Protein AF-A0A6L4ATN4-F1 (afdb_monomer_lite)

Structure (mmCIF, N/CA/C/O backbone):
data_AF-A0A6L4ATN4-F1
#
_entry.id   AF-A0A6L4ATN4-F1
#
loop_
_atom_site.group_PDB
_atom_site.id
_atom_site.type_symbol
_atom_site.label_atom_id
_atom_site.label_alt_id
_atom_site.label_comp_id
_atom_site.label_asym_id
_atom_site.label_entity_id
_atom_site.label_seq_id
_atom_site.pdbx_PDB_ins_code
_atom_site.Cartn_x
_atom_site.Cartn_y
_atom_site.Cartn_z
_atom_site.occupancy
_atom_site.B_iso_or_equiv
_atom_site.auth_seq_id
_atom_site.auth_comp_id
_atom_site.auth_asym_id
_atom_site.auth_atom_id
_atom_site.pdbx_PDB_model_num
ATOM 1 N N . ALA A 1 1 ? -4.975 19.998 -1.302 1.00 60.22 1 ALA A N 1
ATOM 2 C CA . ALA A 1 1 ? -4.652 19.075 -0.188 1.00 60.22 1 ALA A CA 1
ATOM 3 C C . ALA A 1 1 ? -3.287 18.446 -0.457 1.00 60.22 1 ALA A C 1
ATOM 5 O O . ALA A 1 1 ? -3.012 18.184 -1.619 1.00 60.22 1 ALA A O 1
ATOM 6 N N . LEU A 1 2 ? -2.442 18.214 0.560 1.00 72.38 2 LEU A N 1
ATOM 7 C CA . LEU A 1 2 ? -1.054 17.729 0.383 1.00 72.38 2 LEU A CA 1
ATOM 8 C C . LEU A 1 2 ? -0.945 16.404 -0.398 1.00 72.38 2 LEU A C 1
ATOM 10 O O . LEU A 1 2 ? 0.010 16.205 -1.136 1.00 72.38 2 LEU A O 1
ATOM 14 N N . LEU A 1 3 ? -1.966 15.546 -0.319 1.00 75.38 3 LEU A N 1
ATOM 15 C CA . LEU A 1 3 ? -2.071 14.304 -1.100 1.00 75.38 3 LEU A CA 1
ATOM 16 C C . LEU A 1 3 ? -2.178 14.516 -2.626 1.00 75.38 3 LEU A C 1
ATOM 18 O O . LEU A 1 3 ? -2.031 13.563 -3.376 1.00 75.38 3 LEU A O 1
ATOM 22 N N . ALA A 1 4 ? -2.403 15.749 -3.087 1.00 77.88 4 ALA A N 1
ATOM 23 C CA . ALA A 1 4 ? -2.435 16.141 -4.499 1.00 77.88 4 ALA A CA 1
ATOM 24 C C . ALA A 1 4 ? -1.305 17.132 -4.852 1.00 77.88 4 ALA A C 1
ATOM 26 O O . ALA A 1 4 ? -1.456 17.944 -5.759 1.00 77.88 4 ALA A O 1
ATOM 27 N N . GLY A 1 5 ? -0.208 17.122 -4.085 1.00 79.31 5 GLY A N 1
ATOM 28 C CA . GLY A 1 5 ? 0.957 17.974 -4.335 1.00 79.31 5 GLY A CA 1
ATOM 29 C C . GLY A 1 5 ? 1.651 17.675 -5.669 1.00 79.31 5 GLY A C 1
ATOM 30 O O . GLY A 1 5 ? 1.621 16.547 -6.170 1.00 79.31 5 GLY A O 1
ATOM 31 N N . GLU A 1 6 ? 2.309 18.688 -6.228 1.00 86.38 6 GLU A N 1
ATOM 32 C CA . GLU A 1 6 ? 2.985 18.603 -7.529 1.00 86.38 6 GLU A CA 1
ATOM 33 C C . GLU A 1 6 ? 4.240 17.720 -7.455 1.00 86.38 6 GLU A C 1
ATOM 35 O O . GLU A 1 6 ? 4.522 16.948 -8.372 1.00 86.38 6 GLU A O 1
ATOM 40 N N . SER A 1 7 ? 4.958 17.754 -6.327 1.00 94.00 7 SER A N 1
ATOM 41 C CA . SER A 1 7 ? 6.129 16.905 -6.095 1.00 94.00 7 SER A CA 1
ATOM 42 C C . SER A 1 7 ? 5.789 15.631 -5.318 1.00 94.00 7 SER A C 1
ATOM 44 O O . SER A 1 7 ? 4.888 15.608 -4.474 1.00 94.00 7 SER A O 1
ATOM 46 N N . SER A 1 8 ? 6.572 14.568 -5.529 1.00 93.69 8 SER A N 1
ATOM 47 C CA . SER A 1 8 ? 6.458 13.347 -4.720 1.00 93.69 8 SER A CA 1
ATOM 48 C C . SER A 1 8 ? 6.728 13.610 -3.237 1.00 93.69 8 SER A C 1
ATOM 50 O O . SER A 1 8 ? 6.047 13.048 -2.386 1.00 93.69 8 SER A O 1
ATOM 52 N N . SER A 1 9 ? 7.631 14.540 -2.905 1.00 94.12 9 SER A N 1
ATOM 53 C CA . SER A 1 9 ? 7.899 14.946 -1.518 1.00 94.12 9 SER A CA 1
ATOM 54 C C . SER A 1 9 ? 6.680 15.555 -0.815 1.00 94.12 9 SER A C 1
ATOM 56 O O . SER A 1 9 ? 6.407 15.221 0.338 1.00 94.12 9 SER A O 1
ATOM 58 N N . GLN A 1 10 ? 5.902 16.399 -1.501 1.00 94.00 10 GLN A N 1
ATOM 59 C CA . GLN A 1 10 ? 4.665 16.960 -0.950 1.00 94.00 10 GLN A CA 1
ATOM 60 C C . GLN A 1 10 ? 3.603 15.879 -0.744 1.00 94.00 10 GLN A C 1
ATOM 62 O O . GLN A 1 10 ? 2.940 15.857 0.296 1.00 94.00 10 GLN A O 1
ATOM 67 N N . ARG A 1 11 ? 3.467 14.955 -1.702 1.00 96.56 11 ARG A N 1
ATOM 68 C CA . ARG A 1 11 ? 2.514 13.846 -1.588 1.00 96.56 11 ARG A CA 1
ATOM 69 C C . ARG A 1 11 ? 2.892 12.881 -0.469 1.00 96.56 11 ARG A C 1
ATOM 71 O O . ARG A 1 11 ? 2.016 12.513 0.308 1.00 96.56 11 ARG A O 1
ATOM 78 N N . LEU A 1 12 ? 4.180 12.572 -0.292 1.00 96.00 12 LEU A N 1
ATOM 79 C CA . LEU A 1 12 ? 4.690 11.810 0.858 1.00 96.00 12 LEU A CA 1
ATOM 80 C C . LEU A 1 12 ? 4.344 12.485 2.191 1.00 96.00 12 LEU A C 1
ATOM 82 O O . LEU A 1 12 ? 3.869 11.818 3.109 1.00 96.00 12 LEU A O 1
ATOM 86 N N . ALA A 1 13 ? 4.516 13.806 2.294 1.00 93.69 13 ALA A N 1
ATOM 87 C CA . ALA A 1 13 ? 4.110 14.549 3.487 1.00 93.69 13 ALA A CA 1
ATOM 88 C C . ALA A 1 13 ? 2.590 14.456 3.733 1.00 93.69 13 ALA A C 1
ATOM 90 O O . ALA A 1 13 ? 2.148 14.273 4.869 1.00 93.69 13 ALA A O 1
ATOM 91 N N . GLY A 1 14 ? 1.784 14.518 2.669 1.00 93.75 14 GLY A N 1
ATOM 92 C CA . GLY A 1 14 ? 0.337 14.305 2.739 1.00 93.75 14 GLY A CA 1
ATOM 93 C C . GLY A 1 14 ? -0.049 12.904 3.218 1.00 93.75 14 GLY A C 1
ATOM 94 O O . GLY A 1 14 ? -0.941 12.770 4.054 1.00 93.75 14 GLY A O 1
ATOM 95 N N . VAL A 1 15 ? 0.644 11.871 2.736 1.00 95.56 15 VAL A N 1
ATOM 96 C CA . VAL A 1 15 ? 0.459 10.481 3.176 1.00 95.56 15 VAL A CA 1
ATOM 97 C C . 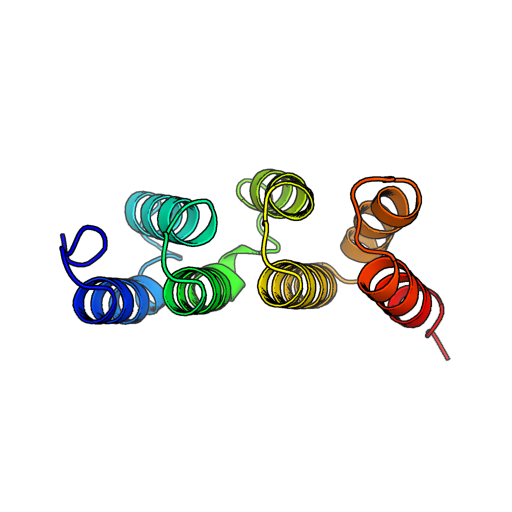VAL A 1 15 ? 0.799 10.325 4.657 1.00 95.56 15 VAL A C 1
ATOM 99 O O . VAL A 1 15 ? 0.011 9.749 5.410 1.00 95.56 15 VAL A O 1
ATOM 102 N N . ALA A 1 16 ? 1.930 10.885 5.094 1.00 92.62 16 ALA A N 1
ATOM 103 C CA . ALA A 1 16 ? 2.355 10.838 6.490 1.00 92.62 16 ALA A CA 1
ATOM 104 C C . ALA A 1 16 ? 1.316 11.473 7.428 1.00 92.62 16 ALA A C 1
ATOM 106 O O . ALA A 1 16 ? 1.002 10.904 8.471 1.00 92.62 16 ALA A O 1
ATOM 107 N N . TYR A 1 17 ? 0.725 12.605 7.030 1.00 90.31 17 TYR A N 1
ATOM 108 C CA . TYR A 1 17 ? -0.373 13.228 7.771 1.00 90.31 17 TYR A CA 1
ATOM 109 C C . TYR A 1 17 ? -1.639 12.355 7.778 1.00 90.31 17 TYR A C 1
ATOM 111 O O . TYR A 1 17 ? -2.256 12.149 8.823 1.00 90.31 17 TYR A O 1
ATOM 119 N N . GLY A 1 18 ? -2.012 11.800 6.619 1.00 89.50 18 GLY A N 1
ATOM 120 C CA . GLY A 1 18 ? -3.215 10.979 6.465 1.00 89.50 18 GLY A CA 1
ATOM 121 C C . GLY A 1 18 ? -3.217 9.714 7.327 1.00 89.50 18 GLY A C 1
ATOM 122 O O . GLY A 1 18 ? -4.281 9.279 7.766 1.00 89.50 18 GLY A O 1
ATOM 123 N N . ARG A 1 19 ? -2.040 9.163 7.641 1.00 89.00 19 ARG A N 1
ATOM 124 C CA . ARG A 1 19 ? -1.874 7.955 8.463 1.00 89.00 19 ARG A CA 1
ATOM 125 C C . ARG A 1 19 ? -2.560 8.027 9.831 1.00 89.00 19 ARG A C 1
ATOM 127 O O . ARG A 1 19 ? -3.101 7.027 10.288 1.00 89.00 19 ARG A O 1
ATOM 134 N N . GLY A 1 20 ? -2.548 9.192 10.482 1.00 87.31 20 GLY A N 1
ATOM 135 C CA . GLY A 1 20 ? -3.166 9.376 11.802 1.00 87.31 20 GLY A CA 1
ATOM 136 C C . GLY A 1 20 ? -4.685 9.575 11.770 1.00 87.31 20 GLY A C 1
ATOM 137 O O . GLY A 1 20 ? -5.330 9.500 12.811 1.00 87.31 20 GLY A O 1
ATOM 138 N N . VAL A 1 21 ? -5.257 9.836 10.590 1.00 88.06 21 VAL A N 1
ATOM 139 C CA . VAL A 1 21 ? -6.649 10.296 10.424 1.00 88.06 21 VAL A CA 1
ATOM 140 C C . VAL A 1 21 ? -7.489 9.314 9.597 1.00 88.06 21 VAL A C 1
ATOM 142 O O . VAL A 1 21 ? -8.713 9.301 9.690 1.00 88.06 21 VAL A O 1
ATOM 145 N N . SER A 1 22 ? -6.851 8.441 8.814 1.00 85.56 22 SER A N 1
ATOM 146 C CA . SER A 1 22 ? -7.511 7.521 7.877 1.00 85.56 22 SER A CA 1
ATOM 147 C C . SER A 1 22 ? -8.547 6.593 8.518 1.00 85.56 22 SER A C 1
ATOM 149 O O . SER A 1 22 ? -9.506 6.202 7.864 1.00 85.56 22 SER A O 1
ATOM 151 N N . GLN A 1 23 ? -8.395 6.263 9.802 1.00 88.19 23 GLN A N 1
ATOM 152 C CA . GLN A 1 23 ? -9.341 5.409 10.523 1.00 88.19 23 GLN A CA 1
ATOM 153 C C . GLN A 1 23 ? -10.668 6.088 10.866 1.00 88.19 23 GLN A C 1
ATOM 155 O O . GLN A 1 23 ? -11.644 5.369 11.087 1.00 88.19 23 GLN A O 1
ATOM 160 N N . SER A 1 24 ? -10.695 7.422 10.938 1.00 88.38 24 SER A N 1
ATOM 161 C CA . SER A 1 24 ? -11.851 8.219 11.364 1.00 88.38 24 SER A CA 1
ATOM 162 C C . SER A 1 24 ? -12.425 9.118 10.265 1.00 88.38 24 SER A C 1
ATOM 164 O O . SER A 1 24 ? -13.571 9.544 10.391 1.00 88.38 24 SER A O 1
ATOM 166 N N . ASP A 1 25 ? -11.685 9.380 9.180 1.00 90.50 25 ASP A N 1
ATOM 167 C CA . ASP A 1 25 ? -12.179 10.128 8.016 1.00 90.50 25 ASP A CA 1
ATOM 168 C C . ASP A 1 25 ? -12.113 9.276 6.728 1.00 90.50 25 ASP A C 1
ATOM 170 O O . ASP A 1 25 ? -11.034 9.109 6.143 1.00 90.50 25 ASP A O 1
ATOM 174 N N . PRO A 1 26 ? -13.264 8.787 6.225 1.00 89.06 26 PRO A N 1
ATOM 175 C CA . PRO A 1 26 ? -13.338 8.014 4.984 1.00 89.06 26 PRO A CA 1
ATOM 176 C C . PRO A 1 26 ? -12.769 8.740 3.758 1.00 89.06 26 PRO A C 1
ATOM 178 O O . PRO A 1 26 ? -12.275 8.098 2.833 1.00 89.06 26 PRO A O 1
ATOM 181 N N . ARG A 1 27 ? -12.788 10.080 3.734 1.00 91.50 27 ARG A N 1
ATOM 182 C CA . ARG A 1 27 ? -12.223 10.862 2.621 1.00 91.50 27 ARG A CA 1
ATOM 183 C C . ARG A 1 27 ? -10.702 10.789 2.613 1.00 91.50 27 ARG A C 1
ATOM 185 O O . ARG A 1 27 ? -10.096 10.786 1.543 1.00 91.50 27 ARG A O 1
ATOM 192 N N . VAL A 1 28 ? -10.085 10.725 3.796 1.00 92.19 28 VAL A N 1
ATOM 193 C CA . VAL A 1 28 ? -8.636 10.536 3.937 1.00 92.19 28 VAL A CA 1
ATOM 194 C C . VAL A 1 28 ? -8.256 9.117 3.529 1.00 92.19 28 VAL A C 1
ATOM 196 O O . VAL A 1 28 ? -7.312 8.956 2.759 1.00 92.19 28 VAL A O 1
ATOM 199 N N . ALA A 1 29 ? -9.012 8.105 3.967 1.00 91.62 29 ALA A N 1
ATOM 200 C CA . ALA A 1 29 ? -8.808 6.720 3.540 1.00 91.62 29 ALA A CA 1
ATOM 201 C C . ALA A 1 29 ? -8.872 6.576 2.009 1.00 91.62 29 ALA A C 1
ATOM 203 O O . ALA A 1 29 ? -7.959 6.032 1.394 1.00 91.62 29 ALA A O 1
ATOM 204 N N . ASP A 1 30 ? -9.896 7.146 1.376 1.00 91.94 30 ASP A N 1
ATOM 205 C CA . ASP A 1 30 ? -10.068 7.090 -0.076 1.00 91.94 30 ASP A CA 1
ATOM 206 C C . ASP A 1 30 ? -8.984 7.880 -0.839 1.00 91.94 30 ASP A C 1
ATOM 208 O O . ASP A 1 30 ? -8.534 7.468 -1.910 1.00 91.94 30 ASP A O 1
ATOM 212 N N . ALA A 1 31 ? -8.492 8.992 -0.281 1.00 93.50 31 ALA A N 1
ATOM 213 C CA . ALA A 1 31 ? -7.356 9.716 -0.850 1.00 93.50 31 ALA A CA 1
ATOM 214 C C . ALA A 1 31 ? -6.037 8.926 -0.756 1.00 93.50 31 ALA A C 1
ATOM 216 O O . ALA A 1 31 ? -5.278 8.907 -1.725 1.00 93.50 31 ALA A O 1
ATOM 217 N N . LEU A 1 32 ? -5.782 8.242 0.364 1.00 94.94 32 LEU A N 1
ATOM 218 C CA . LEU A 1 32 ? -4.646 7.325 0.495 1.00 94.94 32 LEU A CA 1
ATOM 219 C C . LEU A 1 32 ? -4.766 6.150 -0.479 1.00 94.94 32 LEU A C 1
ATOM 221 O O . LEU A 1 32 ? -3.780 5.769 -1.102 1.00 94.94 32 LEU A O 1
ATOM 225 N N . LEU A 1 33 ? -5.973 5.618 -0.667 1.00 93.44 33 LEU A N 1
ATOM 226 C CA . LEU A 1 33 ? -6.214 4.508 -1.582 1.00 93.44 33 LEU A CA 1
ATOM 227 C C . LEU A 1 33 ? -5.956 4.901 -3.040 1.00 93.44 33 LEU A C 1
ATOM 229 O O . LEU A 1 33 ? -5.279 4.168 -3.753 1.00 93.44 33 LEU A O 1
ATOM 233 N N . ARG A 1 34 ? -6.366 6.105 -3.461 1.00 93.75 34 ARG A N 1
ATOM 234 C CA . ARG A 1 34 ? -5.988 6.657 -4.775 1.00 93.75 34 ARG A CA 1
ATOM 235 C C . ARG A 1 34 ? -4.477 6.812 -4.952 1.00 93.75 34 ARG A C 1
ATOM 237 O O . ARG A 1 34 ? -3.959 6.481 -6.021 1.00 93.75 34 ARG A O 1
ATOM 244 N N . ALA A 1 35 ? -3.784 7.312 -3.925 1.00 95.50 35 ALA A N 1
ATOM 245 C CA . ALA A 1 35 ? -2.329 7.452 -3.948 1.00 95.50 35 ALA A CA 1
ATOM 246 C C . ALA A 1 35 ? -1.654 6.079 -4.084 1.00 95.50 35 ALA A C 1
ATOM 248 O O . ALA A 1 35 ? -0.790 5.896 -4.933 1.00 95.50 35 ALA A O 1
ATOM 249 N N . PHE A 1 36 ? -2.108 5.079 -3.329 1.00 96.12 36 PHE A N 1
ATOM 250 C CA . PHE A 1 36 ? -1.638 3.703 -3.466 1.00 96.12 36 PHE A CA 1
ATOM 251 C C . PHE A 1 36 ? -1.890 3.122 -4.867 1.00 96.12 36 PHE A C 1
ATOM 253 O O . PHE A 1 36 ? -1.003 2.505 -5.453 1.00 96.12 36 PHE A O 1
ATOM 260 N N . GLU A 1 37 ? -3.084 3.316 -5.423 1.00 93.38 37 GLU A N 1
ATOM 261 C CA . GLU A 1 37 ? -3.482 2.704 -6.694 1.00 93.38 37 GLU A CA 1
ATOM 262 C C . GLU A 1 37 ? -2.761 3.291 -7.912 1.00 93.38 37 GLU A C 1
ATOM 264 O O . GLU A 1 37 ? -2.562 2.576 -8.892 1.00 93.38 37 GLU A O 1
ATOM 269 N N . SER A 1 38 ? -2.411 4.581 -7.890 1.00 92.69 38 SER A N 1
ATOM 270 C CA . SER A 1 38 ? -2.058 5.287 -9.130 1.00 92.69 38 SER A CA 1
ATOM 271 C C . SER A 1 38 ? -0.979 6.361 -9.024 1.00 92.69 38 SER A C 1
ATOM 273 O O . SER A 1 38 ? -0.669 6.971 -10.048 1.00 92.69 38 SER A O 1
ATOM 275 N N . ASP A 1 39 ? -0.374 6.604 -7.852 1.00 96.56 39 ASP A N 1
ATOM 276 C CA . ASP A 1 39 ? 0.701 7.600 -7.790 1.00 96.56 39 ASP A CA 1
ATOM 277 C C . ASP A 1 39 ? 1.855 7.200 -8.725 1.00 96.56 39 ASP A C 1
ATOM 279 O O . ASP A 1 39 ? 2.261 6.029 -8.729 1.00 96.56 39 ASP A O 1
ATOM 283 N N . PRO A 1 40 ? 2.391 8.133 -9.532 1.00 94.44 40 PRO A N 1
ATOM 284 C CA . PRO A 1 40 ? 3.500 7.828 -10.427 1.00 94.44 40 PRO A CA 1
ATOM 285 C C . PRO A 1 40 ? 4.774 7.424 -9.671 1.00 94.44 40 PRO A C 1
ATOM 287 O O . PRO A 1 40 ? 5.581 6.665 -10.208 1.00 94.44 40 PRO A O 1
ATOM 290 N N . ASP A 1 41 ? 4.957 7.890 -8.432 1.00 96.56 41 ASP A N 1
ATOM 291 C CA . ASP A 1 41 ? 6.122 7.575 -7.613 1.00 96.56 41 ASP A CA 1
ATOM 292 C C . ASP A 1 41 ? 5.871 6.314 -6.770 1.00 96.56 41 ASP A C 1
ATOM 294 O O . ASP A 1 41 ? 4.976 6.257 -5.922 1.00 96.56 41 ASP A O 1
ATOM 298 N N . VAL A 1 42 ? 6.698 5.287 -6.986 1.00 96.88 42 VAL A N 1
ATOM 299 C CA . VAL A 1 42 ? 6.613 4.012 -6.261 1.00 96.88 42 VAL A CA 1
ATOM 300 C C . VAL A 1 42 ? 6.733 4.188 -4.743 1.00 96.88 42 VAL A C 1
ATOM 302 O O . VAL A 1 42 ? 6.064 3.476 -3.996 1.00 96.88 42 VAL A O 1
ATOM 305 N N . ASN A 1 43 ? 7.516 5.162 -4.276 1.00 96.69 43 ASN A N 1
ATOM 306 C CA . ASN A 1 43 ? 7.688 5.429 -2.852 1.00 96.69 43 ASN A CA 1
ATOM 307 C C . ASN A 1 43 ? 6.421 6.035 -2.249 1.00 96.69 43 ASN A C 1
ATOM 309 O O . ASN A 1 43 ? 6.074 5.710 -1.115 1.00 96.69 43 ASN A O 1
ATOM 313 N N . VAL A 1 44 ? 5.698 6.871 -3.004 1.00 97.50 44 VAL A N 1
ATOM 314 C CA . VAL A 1 44 ? 4.397 7.392 -2.560 1.00 97.50 44 VAL A CA 1
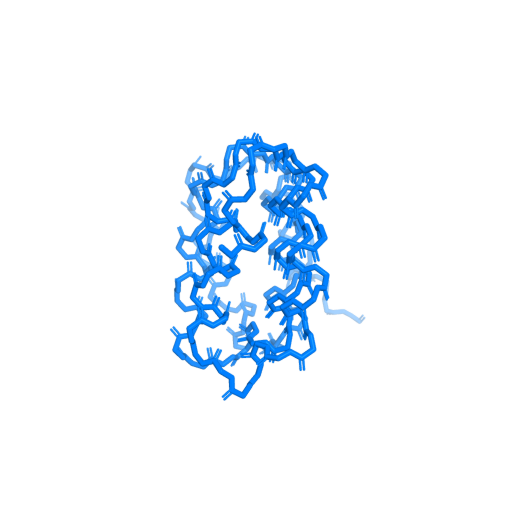ATOM 315 C C . VAL A 1 44 ? 3.384 6.255 -2.465 1.00 97.50 44 VAL A C 1
ATOM 317 O O . VAL A 1 44 ? 2.676 6.173 -1.462 1.00 97.50 44 VAL A O 1
ATOM 320 N N . ARG A 1 45 ? 3.357 5.335 -3.442 1.00 97.81 45 ARG A N 1
ATOM 321 C CA . ARG A 1 45 ? 2.474 4.156 -3.387 1.00 97.81 45 ARG A CA 1
ATOM 322 C C . ARG A 1 45 ? 2.757 3.283 -2.162 1.00 97.81 45 ARG A C 1
ATOM 324 O O . ARG A 1 45 ? 1.823 2.917 -1.454 1.00 97.81 45 ARG A O 1
ATOM 331 N N . LEU A 1 46 ? 4.029 2.994 -1.875 1.00 97.81 46 LEU A N 1
ATOM 332 C CA . LEU A 1 46 ? 4.436 2.218 -0.694 1.00 97.81 46 LEU A CA 1
ATOM 333 C C . LEU A 1 46 ? 4.082 2.926 0.618 1.00 97.81 46 LEU A C 1
ATOM 335 O O . LEU A 1 46 ? 3.546 2.303 1.532 1.00 97.81 46 LEU A O 1
ATOM 339 N N . ALA A 1 47 ? 4.331 4.233 0.710 1.00 97.06 47 ALA A N 1
ATOM 340 C CA . ALA A 1 47 ? 3.965 5.005 1.890 1.00 97.06 47 ALA A CA 1
ATOM 341 C C . ALA A 1 47 ? 2.442 5.020 2.103 1.00 97.06 47 ALA A C 1
ATOM 343 O O . ALA A 1 47 ? 1.973 4.905 3.236 1.00 97.06 47 ALA A O 1
ATOM 344 N N . ALA A 1 48 ? 1.664 5.154 1.024 1.00 96.88 48 ALA A N 1
ATOM 345 C CA . ALA A 1 48 ? 0.208 5.151 1.080 1.00 96.88 48 ALA A CA 1
ATOM 346 C C . ALA A 1 48 ? -0.329 3.791 1.538 1.00 96.88 48 ALA A C 1
ATOM 348 O O . ALA A 1 48 ? -1.190 3.742 2.414 1.00 96.88 48 ALA A O 1
ATOM 349 N N . LEU A 1 49 ? 0.234 2.696 1.021 1.00 96.25 49 LEU A N 1
ATOM 350 C CA . LEU A 1 49 ? -0.063 1.339 1.475 1.00 96.25 49 LEU A CA 1
ATOM 351 C C . LEU A 1 49 ? 0.182 1.178 2.984 1.00 96.25 49 LEU A C 1
ATOM 353 O O . LEU A 1 49 ? -0.684 0.720 3.724 1.00 96.25 49 LEU A O 1
ATOM 357 N N . GLU A 1 50 ? 1.331 1.642 3.464 1.00 94.88 50 GLU A N 1
ATOM 358 C CA . GLU A 1 50 ? 1.707 1.560 4.876 1.00 94.88 50 GLU A CA 1
ATOM 359 C C . GLU A 1 50 ? 0.827 2.451 5.783 1.00 94.88 50 GLU A C 1
ATOM 361 O O . GLU A 1 50 ? 0.623 2.161 6.969 1.00 94.88 50 GLU A O 1
ATOM 366 N N . ALA A 1 51 ? 0.248 3.523 5.234 1.00 94.88 51 ALA A N 1
ATOM 367 C CA . ALA A 1 51 ? -0.761 4.345 5.903 1.00 94.88 51 ALA A CA 1
ATOM 368 C C . ALA A 1 51 ? -2.166 3.706 5.915 1.00 94.88 51 ALA A C 1
ATOM 370 O O . ALA A 1 51 ? -2.970 4.021 6.797 1.00 94.88 51 ALA A O 1
ATOM 371 N N . LEU A 1 52 ? -2.455 2.802 4.973 1.00 93.94 52 LEU A N 1
ATOM 372 C CA . LEU A 1 52 ? -3.701 2.032 4.882 1.00 93.94 52 LEU A CA 1
ATOM 373 C C . LEU A 1 52 ? -3.690 0.760 5.738 1.00 93.94 52 LEU A C 1
ATOM 375 O O . LEU A 1 52 ? -4.754 0.197 5.973 1.00 93.94 52 LEU A O 1
ATOM 379 N N . ARG A 1 53 ? -2.532 0.327 6.251 1.00 91.94 53 ARG A N 1
ATOM 380 C CA . ARG A 1 53 ? -2.380 -0.885 7.076 1.00 91.94 53 ARG A CA 1
ATOM 381 C C . ARG A 1 53 ? -3.446 -1.057 8.179 1.00 91.94 53 ARG A C 1
ATOM 383 O O . ARG A 1 53 ? -3.997 -2.150 8.272 1.00 91.94 53 ARG A O 1
ATOM 390 N N . PRO A 1 54 ? -3.846 -0.024 8.954 1.00 90.19 54 PRO A N 1
ATOM 391 C CA . PRO A 1 54 ? -4.907 -0.165 9.965 1.00 90.19 54 PRO A CA 1
ATOM 392 C C . PRO A 1 54 ? -6.312 -0.450 9.401 1.00 90.19 54 PRO A C 1
ATOM 394 O O . PRO A 1 54 ? -7.233 -0.774 10.153 1.00 90.19 54 PRO A O 1
ATOM 397 N N . LEU A 1 55 ? -6.499 -0.269 8.092 1.00 87.94 55 LEU A N 1
ATOM 398 C CA . LEU A 1 55 ? -7.745 -0.495 7.361 1.00 87.94 55 LEU A CA 1
ATOM 399 C C . LEU A 1 55 ? -7.727 -1.808 6.568 1.00 87.94 55 LEU A C 1
ATOM 401 O O . LEU A 1 55 ? -8.770 -2.220 6.078 1.00 87.94 55 LEU A O 1
ATOM 405 N N . ALA A 1 56 ? -6.575 -2.472 6.441 1.00 85.62 56 ALA A N 1
ATOM 406 C CA . ALA A 1 56 ? -6.373 -3.565 5.490 1.00 85.62 56 ALA A CA 1
ATOM 407 C C . ALA A 1 56 ? -7.294 -4.781 5.701 1.00 85.62 56 ALA A C 1
ATOM 409 O O . ALA A 1 56 ? -7.669 -5.430 4.728 1.00 85.62 56 ALA A O 1
ATOM 410 N N . GLY A 1 57 ? -7.681 -5.066 6.949 1.00 81.56 57 GLY A N 1
ATOM 411 C CA . GLY A 1 57 ? -8.628 -6.138 7.297 1.00 81.56 57 GLY A CA 1
ATOM 412 C C . GLY A 1 57 ? -10.085 -5.676 7.406 1.00 81.56 57 GLY A C 1
ATOM 413 O O . GLY A 1 57 ? -10.963 -6.444 7.793 1.00 81.56 57 GLY A O 1
ATOM 414 N N . ARG A 1 58 ? -10.382 -4.400 7.123 1.00 84.00 58 ARG A N 1
ATOM 415 C CA . ARG A 1 58 ? -11.757 -3.891 7.172 1.00 84.00 58 ARG A CA 1
ATOM 416 C C . ARG A 1 58 ? -12.491 -4.292 5.892 1.00 84.00 58 ARG A C 1
ATOM 418 O O . ARG A 1 58 ? -11.980 -4.147 4.782 1.00 84.00 58 ARG A O 1
ATOM 425 N N . ALA A 1 59 ? -13.715 -4.793 6.061 1.00 76.50 59 ALA A N 1
ATOM 426 C CA . ALA A 1 59 ? -14.531 -5.324 4.969 1.00 76.50 59 ALA A CA 1
ATOM 427 C C . ALA A 1 59 ? -14.742 -4.370 3.766 1.00 76.50 59 ALA A C 1
ATOM 429 O O . ALA A 1 59 ? -14.743 -4.876 2.644 1.00 76.50 59 ALA A O 1
ATOM 430 N N . PRO A 1 60 ? -14.917 -3.041 3.930 1.00 81.88 60 PRO A N 1
ATOM 431 C CA . PRO A 1 60 ? -15.100 -2.149 2.781 1.00 81.88 60 PRO A CA 1
ATOM 432 C C . PRO A 1 60 ? -13.843 -1.982 1.909 1.00 81.88 60 PRO A C 1
ATOM 434 O O . PRO A 1 60 ? -13.946 -1.812 0.696 1.00 81.88 60 PRO A O 1
ATOM 437 N N . GLU A 1 61 ? -12.654 -2.019 2.505 1.00 84.88 61 GLU A N 1
ATOM 438 C CA . GLU A 1 61 ? -11.394 -1.657 1.853 1.00 84.88 61 GLU A CA 1
ATOM 439 C C . GLU A 1 61 ? -10.676 -2.878 1.277 1.00 84.88 61 GLU A C 1
ATOM 441 O O . GLU A 1 61 ? -10.010 -2.785 0.242 1.00 84.88 61 GLU A O 1
ATOM 446 N N . ARG A 1 62 ? -10.845 -4.042 1.911 1.00 85.50 62 ARG A N 1
ATOM 447 C CA . ARG A 1 62 ? -10.144 -5.276 1.548 1.00 85.50 62 ARG A CA 1
ATOM 448 C C . ARG A 1 62 ? -10.353 -5.719 0.092 1.00 85.50 62 ARG A C 1
ATOM 450 O O . ARG A 1 62 ? -9.343 -5.939 -0.576 1.00 85.50 62 ARG A O 1
ATOM 457 N N . PRO A 1 63 ? -11.582 -5.810 -0.461 1.00 84.75 63 PRO A N 1
ATOM 458 C CA . PRO A 1 63 ? -11.764 -6.224 -1.855 1.00 84.75 63 PRO A CA 1
ATOM 459 C C . PRO A 1 63 ? -11.032 -5.304 -2.838 1.00 84.75 63 PRO A C 1
ATOM 461 O O . PRO A 1 63 ? -10.480 -5.765 -3.835 1.00 84.75 63 PRO A O 1
ATOM 464 N N . ARG A 1 64 ? -10.980 -4.000 -2.532 1.00 87.81 64 ARG A N 1
ATOM 465 C CA . ARG A 1 64 ? -10.278 -3.003 -3.347 1.00 87.81 64 ARG A CA 1
ATOM 466 C C . ARG A 1 64 ? -8.759 -3.170 -3.250 1.00 87.81 64 ARG A C 1
ATOM 468 O O . ARG A 1 64 ? -8.085 -3.106 -4.274 1.00 87.81 64 ARG A O 1
ATOM 475 N N . LEU A 1 65 ? -8.231 -3.462 -2.060 1.00 90.25 65 LEU A N 1
ATOM 476 C CA . LEU A 1 65 ? -6.815 -3.784 -1.857 1.00 90.25 65 LEU A CA 1
ATOM 477 C C . LEU A 1 65 ? -6.403 -5.072 -2.586 1.00 90.25 65 LEU A C 1
ATOM 479 O O . LEU A 1 65 ? -5.388 -5.070 -3.274 1.00 90.25 65 LEU A O 1
ATOM 483 N N . VAL A 1 66 ? -7.204 -6.140 -2.510 1.00 87.31 66 VAL A N 1
ATOM 484 C CA . VAL A 1 66 ? -6.949 -7.396 -3.242 1.00 87.31 66 VAL A CA 1
ATOM 485 C C . VAL A 1 66 ? -6.970 -7.157 -4.755 1.00 87.31 66 VAL A C 1
ATOM 487 O O . VAL A 1 66 ? -6.033 -7.541 -5.450 1.00 87.31 66 VAL A O 1
ATOM 490 N N . ALA A 1 67 ? -7.981 -6.452 -5.271 1.00 85.62 67 ALA A N 1
ATOM 491 C CA . ALA A 1 67 ? -8.093 -6.144 -6.698 1.00 85.62 67 ALA A CA 1
ATOM 492 C C . ALA A 1 67 ? -6.963 -5.239 -7.225 1.00 85.62 67 ALA A C 1
ATOM 494 O O . ALA A 1 67 ? -6.661 -5.248 -8.419 1.00 85.62 67 ALA A O 1
ATOM 495 N N . ALA A 1 68 ? -6.332 -4.439 -6.362 1.00 89.94 68 ALA A N 1
ATOM 496 C CA . ALA A 1 68 ? -5.200 -3.610 -6.754 1.00 89.94 68 ALA A CA 1
ATOM 497 C C . ALA A 1 68 ? -3.933 -4.435 -7.031 1.00 89.94 68 ALA A C 1
ATOM 499 O O . ALA A 1 68 ? -3.076 -3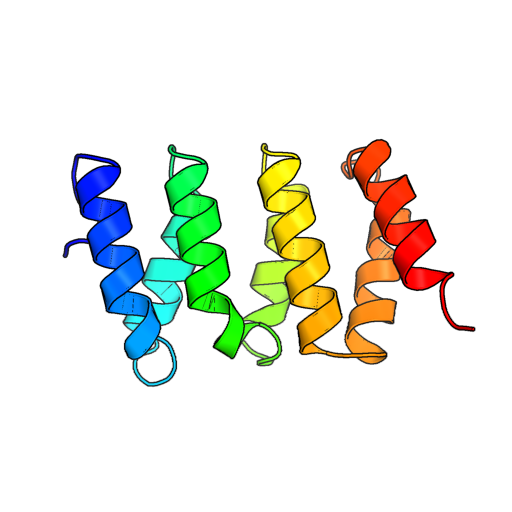.971 -7.776 1.00 89.94 68 ALA A O 1
ATOM 500 N N . LEU A 1 69 ? -3.811 -5.649 -6.489 1.00 88.19 69 LEU A N 1
ATOM 501 C CA . LEU A 1 69 ? -2.598 -6.465 -6.559 1.00 88.19 69 LEU A CA 1
ATOM 502 C C . LEU A 1 69 ? -2.132 -6.744 -7.994 1.00 88.19 69 LEU A C 1
ATOM 504 O O . LEU A 1 69 ? -0.979 -6.473 -8.329 1.00 88.19 69 LEU A O 1
ATOM 508 N N . SER A 1 70 ? -3.029 -7.207 -8.865 1.00 83.00 70 SER A N 1
ATOM 509 C CA . SER A 1 70 ? -2.720 -7.475 -10.278 1.00 83.00 70 SER A CA 1
ATOM 510 C C . SER A 1 70 ? -2.555 -6.199 -11.115 1.00 83.00 70 SER A C 1
ATOM 512 O O . SER A 1 70 ? -2.014 -6.237 -12.215 1.00 83.00 70 SER A O 1
ATOM 514 N N . ARG A 1 71 ? -2.981 -5.042 -10.591 1.00 88.12 71 ARG A N 1
ATOM 515 C CA . ARG A 1 71 ? -2.889 -3.738 -11.269 1.00 88.12 71 ARG A CA 1
ATOM 516 C C . ARG A 1 71 ? -1.606 -2.976 -10.944 1.00 88.12 71 ARG A C 1
ATOM 518 O O . ARG A 1 71 ? -1.270 -2.025 -11.648 1.00 88.12 71 ARG A O 1
ATOM 525 N N . GLN A 1 72 ? -0.906 -3.347 -9.874 1.00 90.19 72 GLN A N 1
ATOM 526 C CA . GLN A 1 72 ? 0.343 -2.699 -9.492 1.00 90.19 72 GLN A CA 1
ATOM 527 C C . GLN A 1 72 ? 1.475 -3.142 -10.421 1.00 90.19 72 GLN A C 1
ATOM 529 O O . GLN A 1 72 ? 1.854 -4.305 -10.443 1.00 90.19 72 GLN A O 1
ATOM 534 N N . ALA A 1 73 ? 2.076 -2.191 -11.136 1.00 87.56 73 ALA A N 1
ATOM 535 C CA . ALA A 1 73 ? 3.184 -2.471 -12.054 1.00 87.56 73 ALA A CA 1
ATOM 536 C C . ALA A 1 73 ? 4.523 -2.768 -11.352 1.00 87.56 73 ALA A C 1
ATOM 538 O O . ALA A 1 73 ? 5.482 -3.188 -11.992 1.00 87.56 73 ALA A O 1
ATOM 539 N N . SER A 1 74 ? 4.634 -2.480 -10.053 1.00 90.38 74 SER A N 1
ATOM 540 C CA . SER A 1 74 ? 5.876 -2.654 -9.298 1.00 90.38 74 SER A CA 1
ATOM 541 C C . SER A 1 74 ? 5.824 -3.938 -8.468 1.00 90.38 74 SER A C 1
ATOM 543 O O . SER A 1 74 ? 5.014 -3.992 -7.537 1.00 90.38 74 SER A O 1
ATOM 545 N N . PRO A 1 75 ? 6.734 -4.907 -8.701 1.00 88.69 75 PRO A N 1
ATOM 546 C CA . PRO A 1 75 ? 6.817 -6.126 -7.894 1.00 88.69 75 PRO A CA 1
ATOM 547 C C . PRO A 1 75 ? 7.008 -5.850 -6.401 1.00 88.69 75 PRO A C 1
ATOM 549 O O . PRO A 1 75 ? 6.474 -6.564 -5.559 1.00 88.69 75 PRO A O 1
ATOM 552 N N . LEU A 1 76 ? 7.717 -4.768 -6.059 1.00 91.50 76 LEU A N 1
ATOM 553 C CA . LEU A 1 76 ? 7.901 -4.348 -4.671 1.00 91.50 76 LEU A CA 1
ATOM 554 C C . LEU A 1 76 ? 6.574 -3.932 -4.021 1.00 91.50 76 LEU A C 1
ATOM 556 O O . LEU A 1 76 ? 6.290 -4.334 -2.897 1.00 91.50 76 LEU A O 1
ATOM 560 N N . VAL A 1 77 ? 5.740 -3.168 -4.732 1.00 94.38 77 VAL A N 1
ATOM 561 C CA . VAL A 1 77 ? 4.422 -2.752 -4.223 1.00 94.38 77 VAL A CA 1
ATOM 562 C C . VAL A 1 77 ? 3.483 -3.951 -4.097 1.00 94.38 77 VAL A C 1
ATOM 564 O O . VAL A 1 77 ? 2.772 -4.064 -3.101 1.00 94.38 77 VAL A O 1
ATOM 567 N N . GLN A 1 78 ? 3.509 -4.865 -5.070 1.00 92.00 78 GLN A N 1
ATOM 568 C CA . GLN A 1 78 ? 2.742 -6.110 -5.015 1.00 92.00 78 GLN A CA 1
ATOM 569 C C . GLN A 1 78 ? 3.146 -6.966 -3.807 1.00 92.00 78 GLN A C 1
ATOM 571 O O . GLN A 1 78 ? 2.278 -7.400 -3.053 1.00 92.00 78 GLN A O 1
ATOM 576 N N . LEU A 1 79 ? 4.451 -7.149 -3.574 1.00 91.50 79 LEU A N 1
ATOM 577 C CA . LEU A 1 79 ? 4.974 -7.884 -2.421 1.00 91.50 79 LEU A CA 1
ATOM 578 C C . LEU A 1 79 ? 4.524 -7.263 -1.095 1.00 91.50 79 LEU A C 1
ATOM 580 O O . LEU A 1 79 ? 4.024 -7.967 -0.221 1.00 91.50 79 LEU A O 1
ATOM 584 N N . SER A 1 80 ? 4.672 -5.944 -0.947 1.00 93.81 80 SER A N 1
ATOM 585 C CA . SER A 1 80 ? 4.249 -5.247 0.269 1.00 93.81 80 SER A CA 1
ATOM 586 C C . SER A 1 80 ? 2.743 -5.371 0.516 1.00 93.81 80 SER A C 1
ATOM 588 O O . SER A 1 80 ? 2.327 -5.516 1.664 1.00 93.81 80 SER A O 1
ATOM 590 N N . LEU A 1 81 ? 1.924 -5.344 -0.541 1.00 93.12 81 LEU A N 1
ATOM 591 C CA . LEU A 1 81 ? 0.478 -5.530 -0.432 1.00 93.12 81 LEU A CA 1
ATOM 592 C C . LEU A 1 81 ? 0.129 -6.963 -0.001 1.00 93.12 81 LEU A C 1
ATOM 594 O O . LEU A 1 81 ? -0.725 -7.134 0.868 1.00 93.12 81 LEU A O 1
ATOM 598 N N . ILE A 1 82 ? 0.801 -7.976 -0.561 1.00 90.31 82 ILE A N 1
ATOM 599 C CA . ILE A 1 82 ? 0.625 -9.383 -0.168 1.00 90.31 82 ILE A CA 1
ATOM 600 C C . ILE A 1 82 ? 0.897 -9.562 1.326 1.00 90.31 82 ILE A C 1
ATOM 602 O O . ILE A 1 82 ? 0.052 -10.109 2.031 1.00 90.31 82 ILE A O 1
ATOM 606 N N . GLU A 1 83 ? 2.041 -9.081 1.822 1.00 90.44 83 GLU A N 1
ATOM 607 C CA . GLU A 1 83 ? 2.380 -9.224 3.244 1.00 90.44 83 GLU A CA 1
ATOM 608 C C . GLU A 1 83 ? 1.376 -8.497 4.139 1.00 90.44 83 GLU A C 1
ATOM 610 O O . GLU A 1 83 ? 0.882 -9.075 5.104 1.00 90.44 83 GLU A O 1
ATOM 615 N N . MET A 1 84 ? 0.975 -7.276 3.774 1.00 91.88 84 MET A N 1
ATOM 616 C CA . MET A 1 84 ? -0.036 -6.543 4.534 1.00 91.88 84 MET A CA 1
ATOM 617 C C . MET A 1 84 ? -1.375 -7.299 4.603 1.00 91.88 84 MET A C 1
ATOM 619 O O . MET A 1 84 ? -1.996 -7.349 5.663 1.00 91.88 84 MET A O 1
ATOM 623 N N . LEU A 1 85 ? -1.827 -7.899 3.497 1.00 89.19 85 LEU A N 1
ATOM 624 C CA . LEU A 1 85 ? -3.081 -8.660 3.451 1.00 89.19 85 LEU A CA 1
ATOM 625 C C . LEU A 1 85 ? -3.003 -9.988 4.220 1.00 89.19 85 LEU A C 1
ATOM 627 O O . LEU A 1 85 ? -4.017 -10.403 4.788 1.00 89.19 85 LEU A O 1
ATOM 631 N N . LEU A 1 86 ? -1.833 -10.640 4.248 1.00 87.38 86 LEU A N 1
ATOM 632 C CA . LEU A 1 86 ? -1.577 -11.836 5.062 1.00 87.38 86 LEU A CA 1
ATOM 633 C C . LEU A 1 86 ? -1.600 -11.508 6.557 1.00 87.38 86 LEU A C 1
ATOM 635 O O . LEU A 1 86 ? -2.173 -12.257 7.345 1.00 87.38 86 LEU A O 1
ATOM 639 N N . GLU A 1 87 ? -0.985 -10.392 6.945 1.00 87.69 87 GLU A N 1
ATOM 640 C CA . GLU A 1 87 ? -0.930 -9.947 8.337 1.00 87.69 87 GLU A CA 1
ATOM 641 C C . GLU A 1 87 ? -2.299 -9.501 8.868 1.00 87.69 87 GLU A C 1
ATOM 643 O O . GLU A 1 87 ? -2.593 -9.698 10.046 1.00 87.69 87 GLU A O 1
ATOM 648 N N . ALA A 1 88 ? -3.144 -8.912 8.017 1.00 85.94 88 ALA A N 1
ATOM 649 C CA . ALA A 1 88 ? -4.396 -8.295 8.446 1.00 85.94 88 ALA A CA 1
ATOM 650 C C . ALA A 1 88 ? -5.526 -9.280 8.805 1.00 85.94 88 ALA A C 1
ATOM 652 O O . ALA A 1 88 ? -6.374 -8.921 9.618 1.00 85.94 88 ALA A O 1
ATOM 653 N N . ASP A 1 89 ? -5.571 -10.481 8.212 1.00 74.50 89 ASP A N 1
ATOM 654 C CA . ASP A 1 89 ? -6.778 -11.340 8.248 1.00 74.50 89 ASP A CA 1
ATOM 655 C C . ASP A 1 89 ? -6.541 -12.821 8.584 1.00 74.50 89 ASP A C 1
ATOM 657 O O . ASP A 1 89 ? -7.464 -13.639 8.488 1.00 74.50 89 ASP A O 1
ATOM 661 N N . GLY A 1 90 ? -5.319 -13.196 8.974 1.00 71.56 90 GLY A N 1
ATOM 662 C CA . GLY A 1 90 ? -5.003 -14.574 9.360 1.00 71.56 90 GLY A CA 1
ATOM 663 C C . GLY A 1 90 ? -5.470 -15.603 8.317 1.00 71.56 90 GLY A C 1
ATOM 664 O O . GL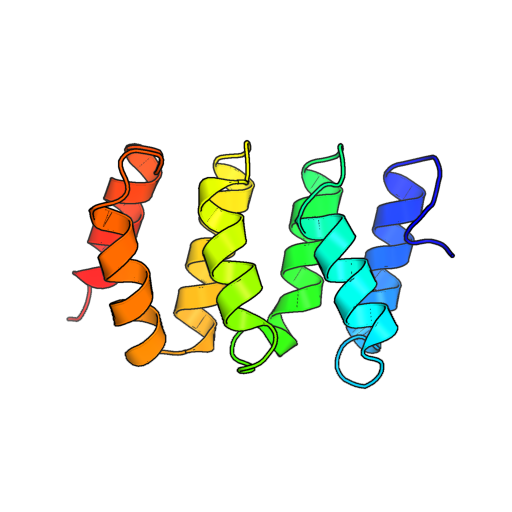Y A 1 90 ? -5.246 -15.437 7.119 1.00 71.56 90 GLY A O 1
ATOM 665 N N . GLU A 1 91 ? -6.153 -16.665 8.753 1.00 73.06 91 GLU A N 1
ATOM 666 C CA . GLU A 1 91 ? -6.551 -17.788 7.886 1.00 73.06 91 GLU A CA 1
ATOM 667 C C . GLU A 1 91 ? -7.544 -17.417 6.771 1.00 73.06 91 GLU A C 1
ATOM 669 O O . GLU A 1 91 ? -7.441 -17.938 5.661 1.00 73.06 91 GLU A O 1
ATOM 674 N N . ARG A 1 92 ? -8.469 -16.473 7.003 1.00 73.50 92 ARG A N 1
ATOM 675 C CA . ARG A 1 92 ? -9.402 -16.036 5.948 1.00 73.50 92 ARG A CA 1
ATOM 676 C C . ARG A 1 92 ? -8.663 -15.303 4.832 1.00 73.50 92 ARG A C 1
ATOM 678 O O . ARG A 1 92 ? -8.931 -15.531 3.655 1.00 73.50 92 ARG A O 1
ATOM 685 N N . GLY A 1 93 ? -7.709 -14.452 5.208 1.00 74.75 93 GLY A N 1
ATOM 686 C CA . GLY A 1 93 ? -6.903 -13.719 4.241 1.00 74.75 93 GLY A CA 1
ATOM 687 C C . GLY A 1 93 ? -5.999 -14.631 3.417 1.00 74.75 93 GLY A C 1
ATOM 688 O O . GLY A 1 93 ? -5.802 -14.389 2.228 1.00 74.75 93 GLY A O 1
ATOM 689 N N . ARG A 1 94 ? -5.514 -15.718 4.023 1.00 85.06 94 ARG A N 1
ATOM 690 C CA . ARG A 1 94 ? -4.720 -16.749 3.346 1.00 85.06 94 ARG A CA 1
ATOM 691 C C . ARG A 1 94 ? -5.498 -17.470 2.247 1.00 85.06 94 ARG A C 1
ATOM 693 O O . ARG A 1 94 ? -4.921 -17.722 1.194 1.00 85.06 94 ARG A O 1
ATOM 700 N N . GLU A 1 95 ? -6.777 -17.771 2.459 1.00 82.25 95 GLU A N 1
ATOM 701 C CA . GLU A 1 95 ? -7.591 -18.463 1.451 1.00 82.25 95 GLU A CA 1
ATOM 702 C C . GLU A 1 95 ? -7.880 -17.579 0.231 1.00 82.25 95 GLU A C 1
ATOM 704 O O . GLU A 1 95 ? -7.724 -18.017 -0.906 1.00 82.25 95 GLU A O 1
ATOM 709 N N . GLU A 1 96 ? -8.207 -16.304 0.443 1.00 79.62 96 GLU A N 1
ATOM 710 C CA . GLU A 1 96 ? -8.393 -15.356 -0.663 1.00 79.62 96 GLU A CA 1
ATOM 711 C C . GLU A 1 96 ? -7.099 -15.145 -1.459 1.00 79.62 96 GLU A C 1
ATOM 713 O O . GLU A 1 96 ? -7.118 -15.095 -2.685 1.00 79.62 96 GLU A O 1
ATOM 718 N N . LEU A 1 97 ? -5.950 -15.080 -0.780 1.00 83.75 97 LEU A N 1
ATOM 719 C CA . LEU A 1 97 ? -4.659 -14.968 -1.456 1.00 83.75 97 LEU A CA 1
ATOM 720 C C . LEU A 1 97 ? -4.251 -16.270 -2.158 1.00 83.75 97 LEU A C 1
ATOM 722 O O . LEU A 1 97 ? -3.542 -16.215 -3.157 1.00 83.75 97 LEU A O 1
ATOM 726 N N . ARG A 1 98 ? -4.715 -17.442 -1.703 1.00 87.75 98 ARG A N 1
ATOM 727 C CA . ARG A 1 98 ? -4.468 -18.718 -2.392 1.00 87.75 98 ARG A CA 1
ATOM 728 C C . ARG A 1 98 ? -5.033 -18.704 -3.815 1.00 87.75 98 ARG A C 1
ATOM 730 O O . ARG A 1 98 ? -4.370 -19.224 -4.706 1.00 87.75 98 ARG A O 1
ATOM 737 N N . GLN A 1 99 ? -6.165 -18.034 -4.040 1.00 84.25 99 GLN A N 1
ATOM 738 C CA . GLN A 1 99 ? -6.762 -17.866 -5.374 1.00 84.25 99 GLN A CA 1
ATOM 739 C C . GLN A 1 99 ? -5.860 -17.071 -6.336 1.00 84.25 99 GLN A C 1
ATOM 741 O O . GLN A 1 99 ? -5.930 -17.266 -7.544 1.00 84.25 99 GLN A O 1
ATOM 746 N N . LEU A 1 100 ? -4.964 -16.217 -5.824 1.00 82.25 100 LEU A N 1
ATOM 747 C CA . LEU A 1 100 ? -4.004 -15.475 -6.653 1.00 82.25 100 LEU A CA 1
ATOM 748 C C . LEU A 1 100 ? -2.869 -16.350 -7.191 1.00 82.25 100 LEU A C 1
ATOM 750 O O . LEU A 1 100 ? -2.167 -15.936 -8.110 1.00 82.25 100 LEU A O 1
ATOM 754 N N . LEU A 1 101 ? -2.650 -17.548 -6.636 1.00 85.88 101 LEU A N 1
ATOM 755 C CA . LEU A 1 101 ? -1.655 -18.472 -7.188 1.00 85.88 101 LEU A CA 1
ATOM 756 C C . LEU A 1 101 ? -2.025 -18.929 -8.606 1.00 85.88 101 LEU A C 1
ATOM 758 O O . LEU A 1 101 ? -1.116 -19.263 -9.372 1.00 85.88 101 LEU A O 1
ATOM 762 N N . ASP A 1 102 ? -3.317 -18.875 -8.936 1.00 86.00 102 ASP A N 1
ATOM 763 C CA . ASP A 1 102 ? -3.884 -19.209 -10.241 1.00 86.00 102 ASP A CA 1
ATOM 764 C C . ASP A 1 102 ? -3.994 -17.983 -11.176 1.00 86.00 102 ASP A C 1
ATOM 766 O O . ASP A 1 102 ? -4.377 -18.129 -12.334 1.00 86.00 102 ASP A O 1
ATOM 770 N N . ASP A 1 103 ? -3.650 -16.772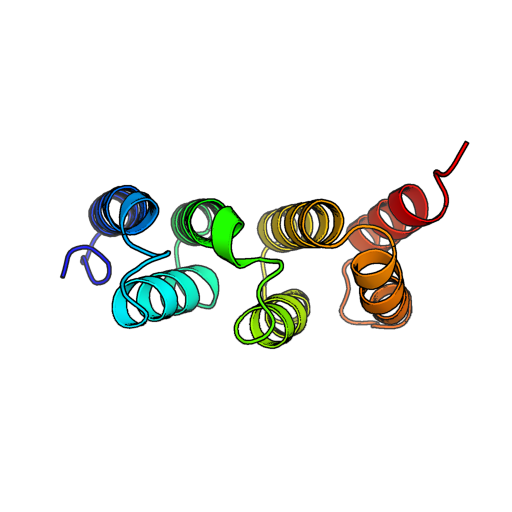 -10.712 1.00 83.25 103 ASP A N 1
ATOM 771 C CA . ASP A 1 103 ? -3.621 -15.565 -11.549 1.00 83.25 103 ASP A CA 1
ATOM 772 C C . ASP A 1 103 ? -2.322 -15.522 -12.362 1.00 83.25 103 ASP A C 1
ATOM 774 O O . ASP A 1 103 ? -1.240 -15.302 -11.813 1.00 83.25 103 ASP A O 1
ATOM 778 N N . ASP A 1 104 ? -2.411 -15.705 -13.680 1.00 79.94 104 ASP A N 1
ATOM 779 C CA . ASP A 1 104 ? -1.267 -15.661 -14.600 1.00 79.94 104 ASP A CA 1
ATOM 780 C C . ASP A 1 104 ? -0.566 -14.292 -14.642 1.00 79.94 104 ASP A C 1
ATOM 782 O O . ASP A 1 104 ? 0.614 -14.221 -14.990 1.00 79.94 104 ASP A O 1
ATOM 786 N N . GLN A 1 105 ? -1.248 -13.208 -14.251 1.00 78.00 105 GLN A N 1
ATOM 787 C CA . GLN A 1 105 ? -0.662 -11.865 -14.173 1.00 78.00 105 GLN A CA 1
ATOM 788 C C . GLN A 1 105 ? 0.217 -11.672 -12.932 1.00 78.00 105 GLN A C 1
ATOM 790 O O . GLN A 1 105 ? 0.949 -10.683 -12.843 1.00 78.00 105 GLN A O 1
ATOM 795 N N . LEU A 1 106 ? 0.179 -12.602 -11.972 1.00 80.94 106 LEU A N 1
ATOM 796 C CA . LEU A 1 106 ? 1.072 -12.556 -10.826 1.00 80.94 106 LEU A CA 1
ATOM 797 C C . LEU A 1 106 ? 2.506 -12.883 -11.260 1.00 80.94 106 LEU A C 1
ATOM 799 O O . LEU A 1 106 ? 2.784 -13.940 -11.842 1.00 80.94 106 LEU A O 1
ATOM 803 N N . ASP A 1 107 ? 3.431 -11.988 -10.918 1.00 81.31 107 ASP A N 1
ATOM 804 C CA . ASP A 1 107 ? 4.856 -12.183 -11.160 1.00 81.31 107 ASP A CA 1
ATOM 805 C C . ASP A 1 107 ? 5.329 -13.555 -10.615 1.00 81.31 107 ASP A C 1
ATOM 807 O O . ASP A 1 107 ? 4.982 -13.930 -9.487 1.00 81.31 107 ASP A O 1
ATOM 811 N N . PRO A 1 108 ? 6.108 -14.344 -11.383 1.00 84.44 108 PRO A N 1
ATOM 812 C CA . PRO A 1 108 ? 6.551 -15.671 -10.961 1.00 84.44 108 PRO A CA 1
ATOM 813 C C . PRO A 1 108 ? 7.303 -15.708 -9.627 1.00 84.44 108 PRO A C 1
ATOM 815 O O . PRO A 1 108 ? 7.114 -16.657 -8.859 1.00 84.44 108 PRO A O 1
ATOM 818 N N . ALA A 1 109 ? 8.121 -14.695 -9.323 1.00 85.44 109 ALA A N 1
ATOM 819 C CA . ALA A 1 109 ? 8.833 -14.619 -8.052 1.00 85.44 109 ALA A CA 1
ATOM 820 C C . ALA A 1 109 ? 7.855 -14.369 -6.896 1.00 85.44 109 ALA A C 1
ATOM 822 O O . ALA A 1 109 ? 7.957 -15.019 -5.852 1.00 85.44 109 ALA A O 1
ATOM 823 N N . LEU A 1 110 ? 6.850 -13.514 -7.102 1.00 86.50 110 LEU A N 1
ATOM 824 C CA . LEU A 1 110 ? 5.786 -13.284 -6.120 1.00 86.50 110 LEU A CA 1
ATOM 825 C C . LEU A 1 110 ? 4.911 -14.518 -5.905 1.00 86.50 110 LEU A C 1
ATOM 827 O O . LEU A 1 110 ? 4.575 -14.834 -4.765 1.00 86.50 110 LEU A O 1
ATOM 831 N N . ARG A 1 111 ? 4.593 -15.264 -6.968 1.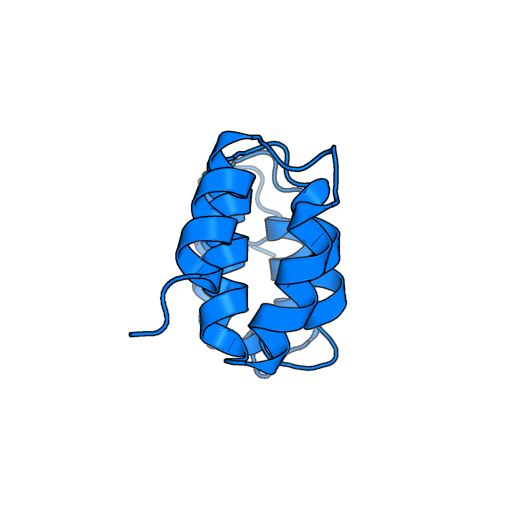00 88.69 111 ARG A N 1
ATOM 832 C CA . ARG A 1 111 ? 3.867 -16.539 -6.861 1.00 88.69 111 ARG A CA 1
ATOM 833 C C . ARG A 1 111 ? 4.654 -17.554 -6.027 1.00 88.69 111 ARG A C 1
ATOM 835 O O . ARG A 1 111 ? 4.078 -18.234 -5.178 1.00 88.69 111 ARG A O 1
ATOM 842 N N . GLY A 1 112 ? 5.970 -17.645 -6.240 1.00 88.69 112 GLY A N 1
ATOM 843 C CA . GLY A 1 112 ? 6.863 -18.486 -5.437 1.00 88.69 112 GLY A CA 1
ATOM 844 C C . GLY A 1 112 ? 6.880 -18.081 -3.961 1.00 88.69 112 GLY A C 1
ATOM 845 O O . GLY A 1 112 ? 6.722 -18.934 -3.085 1.00 88.69 112 GLY A O 1
ATOM 846 N N . HIS A 1 113 ? 6.994 -16.780 -3.693 1.00 88.50 113 HIS A N 1
ATOM 847 C CA . HIS A 1 113 ? 6.957 -16.213 -2.344 1.00 88.50 113 HIS A CA 1
ATOM 848 C C . HIS A 1 113 ? 5.633 -16.503 -1.626 1.00 88.50 113 HIS A C 1
ATOM 850 O O . HIS A 1 113 ? 5.627 -17.059 -0.526 1.00 88.50 113 HIS A O 1
ATOM 856 N N . LEU A 1 114 ? 4.504 -16.209 -2.275 1.00 88.81 114 LEU A N 1
ATOM 857 C CA . LEU A 1 114 ? 3.170 -16.440 -1.727 1.00 88.81 114 LEU A CA 1
ATOM 858 C C . LEU A 1 114 ? 2.930 -17.926 -1.430 1.00 88.81 114 LEU A C 1
ATOM 860 O O . LEU A 1 114 ? 2.431 -18.267 -0.358 1.00 88.81 114 LEU A O 1
ATOM 864 N N . ARG A 1 115 ? 3.361 -18.829 -2.322 1.00 90.19 115 ARG A N 1
ATOM 865 C CA . ARG A 1 115 ? 3.297 -20.280 -2.083 1.00 90.19 115 ARG A CA 1
ATOM 866 C C . ARG A 1 115 ? 4.079 -20.682 -0.829 1.00 90.19 115 ARG A C 1
ATOM 868 O O . ARG A 1 115 ? 3.571 -21.470 -0.035 1.00 90.19 115 ARG A O 1
ATOM 875 N N . GLY A 1 116 ? 5.273 -20.123 -0.622 1.00 89.00 116 GLY A N 1
ATOM 876 C CA . GLY A 1 116 ? 6.067 -20.350 0.589 1.00 89.00 116 GLY A CA 1
ATOM 877 C C . GLY A 1 116 ? 5.362 -19.867 1.861 1.00 89.00 116 GLY A C 1
ATOM 878 O O . GLY A 1 116 ? 5.285 -20.602 2.844 1.00 89.00 116 GLY A O 1
ATOM 879 N N . ARG A 1 117 ? 4.772 -18.666 1.830 1.00 87.75 117 ARG A N 1
ATOM 880 C CA . ARG A 1 117 ? 4.030 -18.080 2.965 1.00 87.75 117 ARG A CA 1
ATOM 881 C C . ARG A 1 117 ? 2.748 -18.843 3.316 1.00 87.75 117 ARG A C 1
ATOM 883 O O . ARG A 1 117 ? 2.386 -18.915 4.491 1.00 87.75 117 ARG A O 1
ATOM 890 N N . LEU A 1 118 ? 2.060 -19.404 2.321 1.00 86.44 118 LEU A N 1
ATOM 891 C CA . LEU A 1 118 ? 0.829 -20.183 2.505 1.00 86.44 118 LEU A CA 1
ATOM 892 C C . LEU A 1 118 ? 1.089 -21.653 2.874 1.00 86.44 118 LEU A C 1
ATOM 894 O O . LEU A 1 118 ? 0.244 -22.267 3.517 1.00 86.44 118 LEU A O 1
ATOM 898 N N . GLY A 1 119 ? 2.231 -22.220 2.470 1.00 81.56 119 GLY A N 1
ATOM 899 C CA . GLY A 1 119 ? 2.651 -23.583 2.825 1.00 81.56 119 GLY A CA 1
ATOM 900 C C . GLY A 1 119 ? 3.423 -23.679 4.146 1.00 81.56 119 GLY A C 1
ATOM 901 O O . GLY A 1 119 ? 3.481 -24.748 4.747 1.00 81.56 119 GLY A O 1
ATOM 902 N N . GLY A 1 120 ? 4.000 -22.570 4.616 1.00 65.00 120 GLY A N 1
ATOM 903 C CA . GLY A 1 120 ? 4.652 -22.464 5.918 1.00 65.00 120 GLY A CA 1
ATOM 904 C C . GLY A 1 120 ? 3.636 -22.337 7.052 1.00 65.00 120 GLY A C 1
ATOM 905 O O . GLY A 1 120 ? 3.326 -21.233 7.496 1.00 65.00 120 GLY A O 1
ATOM 906 N N . SER A 1 121 ? 3.120 -23.472 7.509 1.00 52.75 121 SER A N 1
ATOM 907 C CA . SER A 1 121 ? 2.512 -23.641 8.830 1.00 52.75 121 SER A CA 1
ATOM 908 C C . SER A 1 121 ? 3.131 -24.889 9.451 1.00 52.75 121 SER A C 1
ATOM 910 O O . SER A 1 121 ? 2.628 -25.993 9.260 1.00 52.75 121 SER A O 1
ATOM 912 N N . ILE A 1 122 ? 4.260 -24.706 10.136 1.00 38.81 122 ILE A N 1
ATOM 913 C CA . ILE A 1 122 ? 4.807 -25.653 11.115 1.00 38.81 122 ILE A CA 1
ATOM 914 C C . ILE A 1 122 ? 5.162 -24.837 12.350 1.00 38.81 122 ILE A C 1
ATOM 916 O O . ILE A 1 122 ? 5.853 -23.809 12.167 1.00 38.81 122 ILE A O 1
#

Radius of gyration: 14.5 Å; chains: 1; bounding box: 24×45×26 Å

pLDDT: mean 87.31, std 8.78, range [38.81, 97.81]

Sequence (122 aa):
ALLAGESSSQRLAGVAYGRGVSQSDPRVADALLRAFESDPDVNVRLAALEALRPLAGRAPERPRLVAALSRQASPLVQLSLIEMLLEADGERGREELRQLLDDDQLDPALRGHLRGRLGGSI

Secondary structure (DSSP, 8-state):
-GGG-SSHHHHHHHHHHHTTTTTT-HHHHHHHHHHHHH-SSHHHHHHHHHHHGGGTTSTTTHHHHHHHGGG---HHHHHHHHHHHHHHHHHHHHHHHHGGGG-TTS-HHHHHHHHHHHH---

Foldseek 3Di:
DQCPDPDPVSNLVLLVVLLVCVVPDVVSVVSLLCQLQDPPDPVSNLSSLVSCLVVCLPPVCPVSLLVSLLRDPDLVSNLSSLVSQCVRHPPVSLVSVVVCLPVPSDDPVSNVVSCCVSVPDD